Protein AF-A0A1F9BT81-F1 (afdb_monomer_lite)

Structure (mmCIF, N/CA/C/O backbone):
data_AF-A0A1F9BT81-F1
#
_entry.id   AF-A0A1F9BT81-F1
#
loop_
_atom_site.group_PDB
_atom_site.id
_atom_site.type_symbol
_atom_site.label_atom_id
_atom_site.label_alt_id
_atom_site.label_comp_id
_atom_site.label_asym_id
_atom_site.label_entity_id
_atom_site.label_seq_id
_atom_site.pdbx_PDB_ins_code
_atom_site.Cartn_x
_atom_site.Cartn_y
_atom_site.Cartn_z
_atom_site.occupancy
_atom_site.B_iso_or_equiv
_atom_site.auth_seq_id
_atom_site.auth_comp_id
_atom_site.auth_asym_id
_atom_site.auth_atom_id
_atom_site.pdbx_PDB_model_num
ATOM 1 N N . MET A 1 1 ? -6.106 -3.490 11.067 1.00 94.06 1 MET A N 1
ATOM 2 C CA . MET A 1 1 ? -6.832 -2.802 9.981 1.00 94.06 1 MET A CA 1
ATOM 3 C C . MET A 1 1 ? -6.045 -2.953 8.691 1.00 94.06 1 MET A C 1
ATOM 5 O O . MET A 1 1 ? -4.822 -2.866 8.727 1.00 94.06 1 MET A O 1
ATOM 9 N N . ASN A 1 2 ? -6.722 -3.202 7.578 1.00 96.44 2 ASN A N 1
ATOM 10 C CA . ASN A 1 2 ? -6.128 -3.311 6.249 1.00 96.44 2 ASN A CA 1
ATOM 11 C C . ASN A 1 2 ? -5.979 -1.939 5.573 1.00 96.44 2 ASN A C 1
ATOM 13 O O . ASN A 1 2 ? -6.659 -0.975 5.933 1.00 96.44 2 ASN A O 1
ATOM 17 N N . CYS A 1 3 ? -5.121 -1.845 4.551 1.00 96.38 3 CYS A N 1
ATOM 18 C CA . CYS A 1 3 ? -4.849 -0.576 3.871 1.00 96.38 3 CYS A CA 1
ATOM 19 C C . CYS A 1 3 ? -6.099 0.072 3.258 1.00 96.38 3 CYS A C 1
ATOM 21 O O . CYS A 1 3 ? -6.229 1.295 3.278 1.00 96.38 3 CYS A O 1
ATOM 23 N N . TRP A 1 4 ? -7.039 -0.725 2.743 1.00 95.69 4 TRP A N 1
ATOM 24 C CA . TRP A 1 4 ? -8.263 -0.215 2.123 1.00 95.69 4 TRP A CA 1
ATOM 25 C C . TRP A 1 4 ? -9.270 0.336 3.129 1.00 95.69 4 TRP A C 1
ATOM 27 O O . TRP A 1 4 ? -9.965 1.295 2.800 1.00 95.69 4 TRP A O 1
ATOM 37 N N . GLU A 1 5 ? -9.317 -0.214 4.343 1.00 96.69 5 GLU A N 1
ATOM 38 C CA . GLU A 1 5 ? -10.134 0.309 5.443 1.00 96.69 5 GLU A CA 1
ATOM 39 C C . GLU A 1 5 ? -9.566 1.653 5.908 1.00 96.69 5 GLU A C 1
ATOM 41 O O . GLU A 1 5 ? -10.293 2.638 6.018 1.00 96.69 5 GLU A O 1
ATOM 46 N N . PHE A 1 6 ? -8.240 1.720 6.082 1.00 96.56 6 PHE A N 1
ATOM 47 C CA . PHE A 1 6 ?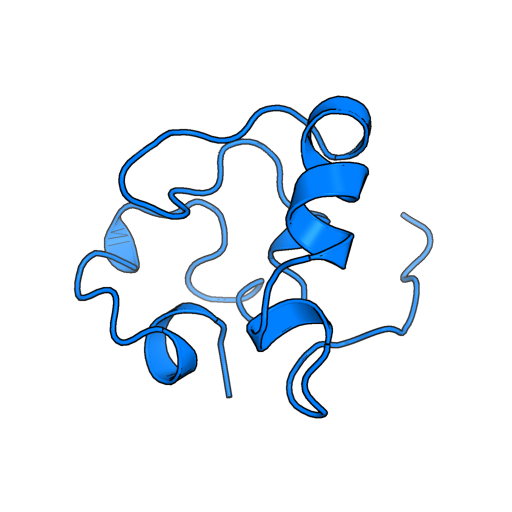 -7.542 2.931 6.510 1.00 96.56 6 PHE A CA 1
ATOM 48 C C . PHE A 1 6 ? -7.658 4.065 5.482 1.00 96.56 6 PHE A C 1
ATOM 50 O O . PHE A 1 6 ? -7.945 5.208 5.830 1.00 96.56 6 PHE A O 1
ATOM 57 N N . LYS A 1 7 ? -7.444 3.760 4.195 1.00 93.94 7 LYS A N 1
ATOM 58 C CA . LYS A 1 7 ? -7.497 4.749 3.105 1.00 93.94 7 LYS A CA 1
ATOM 59 C C . LYS A 1 7 ? -8.910 4.969 2.555 1.00 93.94 7 LYS A C 1
ATOM 61 O O . LYS A 1 7 ? -9.066 5.833 1.697 1.00 93.94 7 LYS A O 1
ATOM 66 N N . LYS A 1 8 ? -9.912 4.217 3.030 1.00 94.06 8 LYS A N 1
ATOM 67 C CA . LYS A 1 8 ? -11.314 4.270 2.577 1.00 94.06 8 LYS A CA 1
ATOM 68 C C . LYS A 1 8 ? -11.431 4.173 1.049 1.00 94.06 8 LYS A C 1
ATOM 70 O O . LYS A 1 8 ? -12.033 5.021 0.399 1.00 94.06 8 LYS A O 1
ATOM 75 N N . CYS A 1 9 ? -10.796 3.152 0.470 1.00 90.19 9 CYS A N 1
ATOM 76 C CA . CYS A 1 9 ? -10.609 3.043 -0.981 1.00 90.19 9 CYS A CA 1
ATOM 77 C C . CYS A 1 9 ? -11.895 2.744 -1.772 1.00 90.19 9 CYS A C 1
ATOM 79 O O . CYS A 1 9 ? -12.026 3.243 -2.887 1.00 90.19 9 CYS A O 1
ATOM 81 N N . GLY A 1 10 ? -12.774 1.870 -1.264 1.00 90.94 10 GLY A N 1
ATOM 82 C CA . GLY A 1 10 ? -13.993 1.416 -1.959 1.00 90.94 10 GLY A CA 1
ATOM 83 C C . GLY A 1 10 ? -13.755 0.589 -3.234 1.00 90.94 10 GLY A C 1
ATOM 84 O O . GLY A 1 10 ? -14.670 0.395 -4.029 1.00 90.94 10 GLY A O 1
ATOM 85 N N . ARG A 1 11 ? -12.518 0.132 -3.466 1.00 88.88 11 ARG A N 1
ATOM 86 C CA . ARG A 1 11 ? -12.094 -0.634 -4.659 1.00 88.88 11 ARG A CA 1
ATOM 87 C C . ARG A 1 11 ? -11.200 -1.825 -4.319 1.00 88.88 11 ARG A C 1
ATOM 89 O O . ARG A 1 11 ? -10.438 -2.300 -5.158 1.00 88.88 11 ARG A O 1
ATOM 96 N N . GLU A 1 12 ? -11.242 -2.275 -3.071 1.00 92.56 12 GLU A N 1
ATOM 97 C CA . GLU A 1 12 ? -10.387 -3.327 -2.529 1.00 92.56 12 GLU A CA 1
ATOM 98 C C . GLU A 1 12 ? -10.502 -4.641 -3.293 1.00 92.56 12 GLU A C 1
ATOM 100 O O . GLU A 1 12 ? -9.475 -5.246 -3.563 1.00 92.56 12 GLU A O 1
ATOM 105 N N . LYS A 1 13 ? -11.702 -5.016 -3.754 1.00 93.69 13 LYS A N 1
ATOM 106 C CA . LYS A 1 13 ? -11.935 -6.261 -4.507 1.00 93.69 13 LYS A CA 1
ATOM 107 C C . LYS A 1 13 ? -11.128 -6.366 -5.806 1.00 93.69 13 LYS A C 1
ATOM 109 O O . LYS A 1 13 ? -10.897 -7.468 -6.280 1.00 93.69 13 LYS A O 1
ATOM 114 N N . ASN A 1 14 ? -10.691 -5.236 -6.363 1.00 93.38 14 ASN A N 1
ATOM 115 C CA . ASN A 1 14 ? -9.861 -5.200 -7.569 1.00 93.38 14 ASN A CA 1
ATOM 116 C C . ASN A 1 14 ? -8.360 -5.118 -7.249 1.00 93.38 14 ASN A C 1
ATOM 118 O O . ASN A 1 14 ? -7.539 -5.166 -8.158 1.00 93.38 14 ASN A O 1
ATOM 122 N N . CYS A 1 15 ? -7.983 -4.942 -5.981 1.00 95.00 15 CYS A N 1
ATOM 123 C CA . CYS A 1 15 ? -6.602 -4.759 -5.554 1.00 95.00 15 CYS A CA 1
ATOM 124 C C . CYS A 1 15 ? -5.943 -6.110 -5.242 1.00 95.00 15 CYS A C 1
ATOM 126 O O . CYS A 1 15 ? -6.452 -6.818 -4.380 1.00 95.00 15 CYS A O 1
ATOM 128 N N . PRO A 1 16 ? -4.756 -6.419 -5.800 1.00 95.38 16 PRO A N 1
ATOM 129 C CA . PRO A 1 16 ? -4.011 -7.640 -5.469 1.00 95.38 16 PRO A CA 1
ATOM 130 C C . PRO A 1 16 ? -3.681 -7.848 -3.983 1.00 95.38 16 PRO A C 1
ATOM 132 O O . PRO A 1 16 ? -3.304 -8.942 -3.588 1.00 95.38 16 PRO A O 1
ATOM 135 N N . ALA A 1 17 ? -3.778 -6.805 -3.150 1.00 95.19 17 ALA A N 1
ATOM 136 C CA . ALA A 1 17 ? -3.590 -6.940 -1.707 1.00 95.19 17 ALA A CA 1
ATOM 137 C C . ALA A 1 17 ? -4.822 -7.511 -0.976 1.00 95.19 17 ALA A C 1
ATOM 139 O O . ALA A 1 17 ? -4.712 -7.874 0.191 1.00 95.19 17 ALA A O 1
ATOM 140 N N . TYR A 1 18 ? -5.993 -7.537 -1.610 1.00 95.50 18 TYR A N 1
ATOM 141 C CA . TYR A 1 18 ? -7.219 -8.080 -1.033 1.00 95.50 18 TYR A CA 1
ATOM 142 C C . TYR A 1 18 ? -7.321 -9.592 -1.303 1.00 95.50 18 TYR A C 1
ATOM 144 O O . TYR A 1 18 ? -6.982 -10.008 -2.411 1.00 95.50 18 TYR A O 1
ATOM 152 N N . PRO A 1 19 ? -7.828 -10.407 -0.359 1.00 95.62 19 PRO A N 1
ATOM 153 C CA . PRO A 1 19 ? -8.323 -10.035 0.972 1.00 95.62 19 PRO A CA 1
ATOM 154 C C . PRO A 1 19 ? -7.279 -10.122 2.099 1.00 95.62 19 PRO A C 1
ATOM 156 O O . PRO A 1 19 ? -7.518 -9.573 3.174 1.00 95.62 19 PRO A O 1
ATOM 159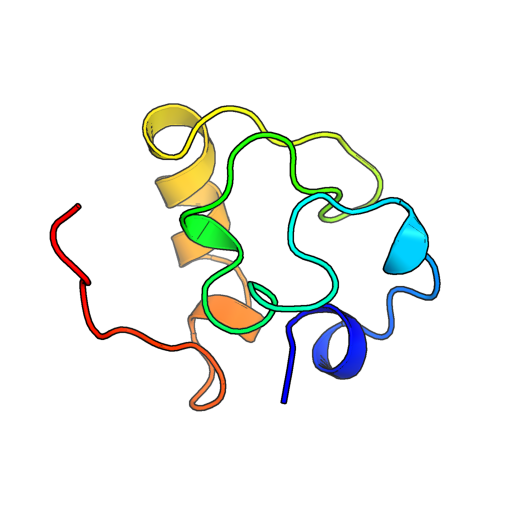 N N . ASP A 1 20 ? -6.123 -10.746 1.862 1.00 94.94 20 ASP A N 1
ATOM 160 C CA . ASP A 1 20 ? -5.244 -11.206 2.953 1.00 94.94 20 ASP A CA 1
ATOM 161 C C . ASP A 1 20 ? -4.002 -10.332 3.187 1.00 94.94 20 ASP A C 1
ATOM 163 O O . ASP A 1 20 ? -3.459 -10.270 4.289 1.00 94.94 20 ASP A O 1
ATOM 167 N N . HIS A 1 21 ? -3.565 -9.585 2.175 1.00 95.06 21 HIS A N 1
ATOM 168 C CA . HIS A 1 21 ? -2.300 -8.843 2.198 1.00 95.06 21 HIS A CA 1
ATOM 169 C C . HIS A 1 21 ? -2.479 -7.343 2.462 1.00 95.06 21 HIS A C 1
ATOM 171 O O . HIS A 1 21 ? -1.592 -6.529 2.186 1.00 95.06 21 HIS A O 1
ATOM 177 N N . GLY A 1 22 ? -3.619 -6.940 3.026 1.00 95.31 22 GLY A N 1
ATOM 178 C CA . GLY A 1 22 ? -3.924 -5.538 3.306 1.00 95.31 22 GLY A CA 1
ATOM 179 C C . GLY A 1 22 ? -2.969 -4.885 4.301 1.00 95.31 22 GLY A C 1
ATOM 180 O O . GLY A 1 22 ? -2.675 -3.700 4.159 1.00 95.31 22 GLY A O 1
ATOM 181 N N . ARG A 1 23 ? -2.437 -5.649 5.262 1.00 96.31 23 ARG A N 1
ATOM 182 C CA . ARG A 1 23 ? -1.439 -5.183 6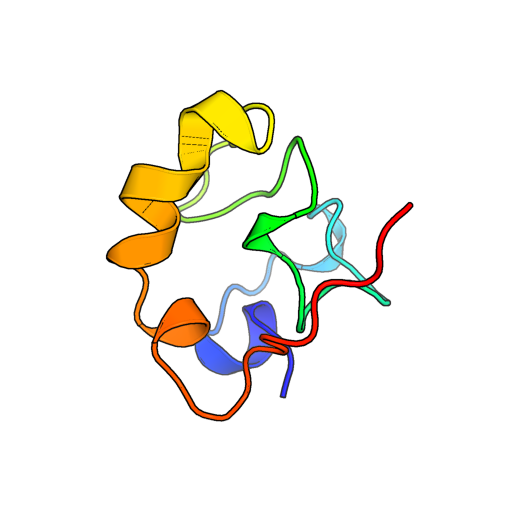.246 1.00 96.31 23 ARG A CA 1
ATOM 183 C C . ARG A 1 23 ? -0.006 -5.161 5.717 1.00 96.31 23 ARG A C 1
ATOM 185 O O . ARG A 1 23 ? 0.852 -4.556 6.342 1.00 96.31 23 ARG A O 1
ATOM 192 N N . GLN A 1 24 ? 0.234 -5.777 4.563 1.00 94.81 24 GLN A N 1
ATOM 193 C CA . GLN A 1 24 ? 1.548 -5.926 3.930 1.00 94.81 24 GLN A CA 1
ATOM 194 C C . GLN A 1 24 ? 1.513 -5.399 2.486 1.00 94.81 24 GLN A C 1
ATOM 196 O O . GLN A 1 24 ? 2.289 -5.808 1.626 1.00 94.81 24 GLN A O 1
ATOM 201 N N . C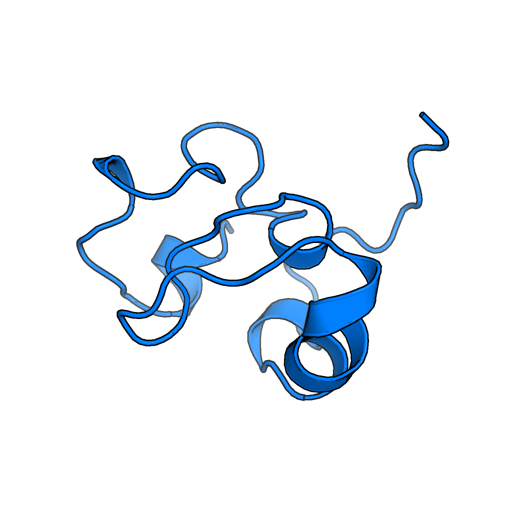YS A 1 25 ? 0.603 -4.465 2.178 1.00 95.06 25 CYS A N 1
ATOM 202 C CA . CYS A 1 25 ? 0.309 -4.080 0.797 1.00 95.06 25 CYS A CA 1
ATOM 203 C C . CYS A 1 25 ? 1.518 -3.499 0.044 1.00 95.06 25 CYS A C 1
ATOM 205 O O . CYS A 1 25 ? 1.546 -3.519 -1.186 1.00 95.06 25 CYS A O 1
ATOM 207 N N . ALA A 1 26 ? 2.529 -2.976 0.747 1.00 93.88 26 ALA A N 1
ATOM 208 C CA . ALA A 1 26 ? 3.758 -2.513 0.112 1.00 93.88 26 ALA A CA 1
ATOM 209 C C . ALA A 1 26 ? 4.565 -3.671 -0.500 1.00 93.88 26 ALA A C 1
ATOM 211 O O . ALA A 1 26 ? 5.185 -3.457 -1.533 1.00 93.88 26 ALA A O 1
ATOM 212 N N . GLN A 1 27 ? 4.502 -4.884 0.058 1.00 92.00 27 GLN A N 1
ATOM 213 C CA . GLN A 1 27 ? 5.206 -6.072 -0.448 1.00 92.00 27 GLN A CA 1
ATOM 214 C C . GLN A 1 27 ? 4.549 -6.662 -1.708 1.00 92.00 27 GLN A C 1
ATOM 216 O O . GLN A 1 27 ? 5.231 -7.244 -2.546 1.00 92.00 27 GLN A O 1
ATOM 221 N N . MET A 1 28 ? 3.246 -6.443 -1.893 1.00 93.19 28 MET A N 1
ATOM 222 C CA . MET A 1 28 ? 2.504 -6.940 -3.055 1.00 93.19 28 MET A CA 1
ATOM 223 C C . MET A 1 28 ? 2.815 -6.136 -4.323 1.00 93.19 28 MET A C 1
ATOM 225 O O . MET A 1 28 ? 2.699 -4.910 -4.333 1.00 93.19 28 MET A O 1
ATOM 229 N N . ALA A 1 29 ? 3.139 -6.795 -5.433 1.00 94.12 29 ALA A N 1
ATOM 230 C CA . ALA A 1 29 ? 3.177 -6.135 -6.740 1.00 94.12 29 ALA A CA 1
ATOM 231 C C . ALA A 1 29 ? 1.753 -5.795 -7.227 1.00 94.12 29 ALA A C 1
ATOM 233 O O . ALA A 1 29 ? 0.776 -6.414 -6.807 1.00 94.12 29 ALA A O 1
ATOM 234 N N . GLY A 1 30 ? 1.605 -4.798 -8.104 1.00 93.44 30 GLY A N 1
ATOM 235 C CA . GLY A 1 30 ? 0.336 -4.551 -8.804 1.00 93.44 30 GLY A CA 1
ATOM 236 C C . GLY A 1 30 ? -0.778 -3.898 -7.975 1.00 93.44 30 GLY A C 1
ATOM 237 O O . GLY A 1 30 ? -1.886 -3.726 -8.475 1.00 93.44 30 GLY A O 1
ATOM 238 N N . THR A 1 31 ? -0.530 -3.516 -6.717 1.00 95.56 31 THR A N 1
ATOM 239 C CA . THR A 1 31 ? -1.553 -2.886 -5.855 1.00 95.56 31 THR A CA 1
ATOM 240 C C . THR A 1 31 ? -2.166 -1.634 -6.478 1.00 95.56 31 THR A C 1
ATOM 242 O O . THR A 1 31 ? -1.475 -0.900 -7.173 1.00 95.56 31 THR A O 1
ATOM 245 N N . LEU A 1 32 ? -3.420 -1.318 -6.146 1.00 94.38 32 LEU A N 1
ATOM 246 C CA . LEU A 1 32 ? -4.178 -0.184 -6.700 1.00 94.38 32 LEU A CA 1
ATOM 247 C C . LEU A 1 32 ? -4.231 1.040 -5.762 1.00 94.38 32 LEU A C 1
ATOM 249 O O . LEU A 1 32 ? -5.297 1.583 -5.436 1.00 94.38 32 LEU A O 1
ATOM 253 N N . CYS A 1 33 ? -3.062 1.493 -5.311 1.00 92.75 33 CYS A N 1
ATOM 254 C CA . CYS A 1 33 ? -2.926 2.701 -4.492 1.00 92.75 33 CYS A CA 1
ATOM 255 C C . CYS A 1 33 ? -3.211 3.959 -5.334 1.00 92.75 33 CYS A C 1
ATOM 257 O O . CYS A 1 33 ? -2.761 4.067 -6.471 1.00 92.75 33 CYS A O 1
ATOM 259 N N . GLY A 1 34 ? -3.993 4.912 -4.810 1.00 87.88 34 GLY A N 1
ATOM 260 C CA . GLY A 1 34 ? -4.301 6.170 -5.519 1.00 87.88 34 GLY A CA 1
ATOM 261 C C . GLY A 1 34 ? -5.007 6.025 -6.882 1.00 87.88 34 GLY A C 1
ATOM 262 O O . GLY A 1 34 ? -5.028 6.968 -7.659 1.00 87.88 34 GLY A O 1
ATOM 263 N N . GLY A 1 35 ? -5.568 4.854 -7.191 1.00 88.88 35 GLY A N 1
ATOM 264 C CA . GLY A 1 35 ? -6.260 4.560 -8.450 1.00 88.88 35 GLY A CA 1
ATOM 265 C C . GLY A 1 35 ? -5.327 4.078 -9.554 1.00 88.88 35 GLY A C 1
ATOM 266 O O . GLY A 1 35 ? -5.779 3.874 -10.673 1.00 88.88 35 GLY A O 1
ATOM 267 N N . LYS A 1 36 ? -4.041 3.878 -9.247 1.00 91.31 36 LYS A N 1
ATOM 268 C CA . LYS A 1 36 ? -3.020 3.457 -10.205 1.00 91.31 36 LYS A CA 1
ATOM 269 C C . LYS A 1 36 ? -2.432 2.115 -9.796 1.00 91.31 36 LYS A C 1
ATOM 271 O O . LYS A 1 36 ? -2.145 1.898 -8.617 1.00 91.31 36 LYS A O 1
ATOM 276 N N . ILE A 1 37 ? -2.210 1.252 -10.782 1.00 93.56 37 ILE A N 1
ATOM 277 C CA . ILE A 1 37 ? -1.453 0.013 -10.601 1.00 93.56 37 ILE A CA 1
ATOM 278 C C . ILE A 1 37 ? -0.021 0.394 -10.217 1.00 93.56 37 ILE A C 1
ATOM 280 O O . ILE A 1 37 ? 0.642 1.151 -10.923 1.00 93.56 37 ILE A O 1
ATOM 284 N N . GLN A 1 38 ? 0.433 -0.091 -9.066 1.00 94.44 38 GLN A N 1
ATOM 285 C CA . GLN A 1 38 ? 1.809 0.071 -8.614 1.00 94.44 38 GLN A CA 1
ATOM 286 C C . GLN A 1 38 ? 2.688 -1.037 -9.202 1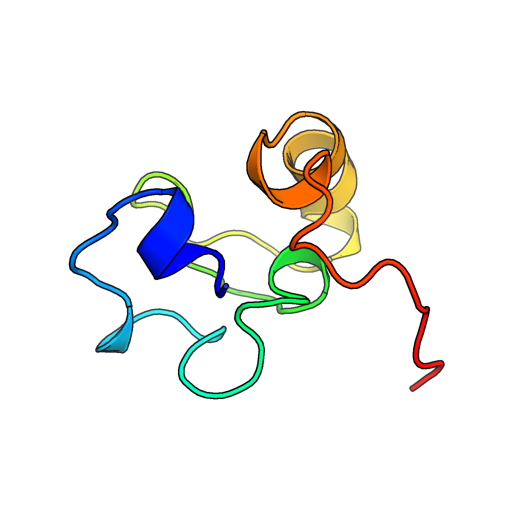.00 94.44 38 GLN A C 1
ATOM 288 O O . GLN A 1 38 ? 2.226 -2.161 -9.389 1.00 94.44 38 GLN A O 1
ATOM 293 N N . GLY A 1 39 ? 3.963 -0.738 -9.449 1.00 90.50 39 GLY A N 1
ATOM 294 C CA . GLY A 1 39 ? 4.938 -1.733 -9.897 1.00 90.50 39 GLY A CA 1
ATOM 295 C C . GLY A 1 39 ? 5.288 -2.776 -8.827 1.00 90.50 39 GLY A C 1
ATOM 296 O O . GLY A 1 39 ? 4.596 -2.948 -7.819 1.00 90.50 39 GLY A O 1
ATOM 297 N N . ILE A 1 40 ? 6.401 -3.475 -9.044 1.00 91.00 40 ILE A N 1
ATOM 298 C CA . ILE A 1 40 ? 6.979 -4.400 -8.059 1.00 91.00 40 ILE A CA 1
ATOM 299 C C . ILE A 1 40 ? 7.480 -3.656 -6.811 1.00 91.00 40 ILE A C 1
ATOM 301 O O . ILE A 1 40 ? 7.671 -2.437 -6.838 1.00 91.00 40 ILE A O 1
ATOM 305 N N . PHE A 1 41 ? 7.757 -4.398 -5.734 1.00 86.25 41 PHE A N 1
ATOM 306 C CA .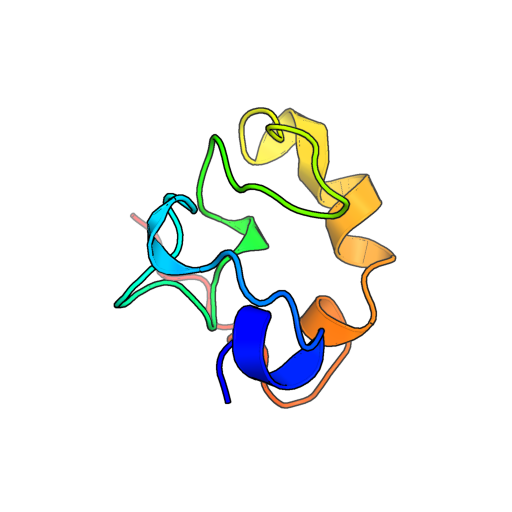 PHE A 1 41 ? 8.260 -3.853 -4.467 1.00 86.25 41 PHE A CA 1
ATOM 307 C C . PHE A 1 41 ? 9.407 -2.846 -4.655 1.00 86.25 41 PHE A C 1
ATOM 309 O O . PHE A 1 41 ? 9.302 -1.707 -4.203 1.00 86.25 41 PHE A O 1
ATOM 316 N N . ALA A 1 42 ? 10.455 -3.227 -5.396 1.00 87.38 42 ALA A N 1
ATOM 317 C CA . ALA A 1 42 ? 11.634 -2.387 -5.626 1.00 87.38 42 ALA A CA 1
ATOM 318 C C . ALA A 1 42 ? 11.311 -1.033 -6.286 1.00 87.38 42 ALA A C 1
ATOM 320 O O . ALA A 1 42 ? 11.977 -0.042 -6.009 1.00 87.38 42 ALA A O 1
ATOM 321 N N . MET A 1 43 ? 10.270 -0.970 -7.122 1.00 88.44 43 MET A N 1
ATOM 322 C CA . MET A 1 43 ? 9.874 0.262 -7.810 1.00 88.44 43 MET A CA 1
ATOM 323 C C . MET A 1 43 ? 9.062 1.199 -6.916 1.00 88.44 43 MET A C 1
ATOM 325 O O . MET A 1 43 ? 9.139 2.414 -7.072 1.00 88.44 43 MET A O 1
ATOM 329 N N . LYS A 1 44 ? 8.259 0.651 -5.996 1.00 92.69 44 LYS A N 1
ATOM 330 C CA . LYS A 1 44 ? 7.291 1.441 -5.219 1.00 92.69 44 LYS A CA 1
ATOM 331 C C . LYS A 1 44 ? 7.670 1.653 -3.755 1.00 92.69 44 LYS A C 1
ATOM 333 O O . LYS A 1 44 ? 6.951 2.370 -3.062 1.00 92.69 44 LYS A O 1
ATOM 338 N N . ILE A 1 45 ? 8.749 1.041 -3.259 1.00 91.50 45 ILE A N 1
ATOM 339 C CA . ILE A 1 45 ? 9.124 1.109 -1.838 1.00 91.50 45 ILE A CA 1
ATOM 340 C C . ILE A 1 45 ? 9.325 2.548 -1.355 1.00 91.50 45 ILE A C 1
ATOM 342 O O . ILE A 1 45 ? 8.832 2.893 -0.288 1.00 91.50 45 ILE A O 1
ATOM 346 N N . LEU A 1 46 ? 9.932 3.415 -2.171 1.00 92.00 46 LEU A N 1
ATOM 347 C CA . LEU A 1 46 ? 10.110 4.831 -1.834 1.00 92.00 46 LEU A CA 1
ATOM 348 C C . LEU A 1 46 ? 8.763 5.554 -1.675 1.00 92.00 46 LEU A C 1
ATOM 350 O O . LEU A 1 46 ? 8.560 6.284 -0.713 1.00 92.00 46 LEU A O 1
ATOM 354 N N . SER A 1 47 ? 7.794 5.293 -2.558 1.00 92.94 47 SER A N 1
ATOM 355 C CA . SER A 1 47 ? 6.435 5.838 -2.417 1.00 92.94 47 SER A CA 1
ATOM 356 C C . SER A 1 47 ? 5.690 5.240 -1.222 1.00 92.94 47 SER A C 1
ATOM 358 O O . SER A 1 47 ? 4.887 5.919 -0.587 1.00 92.94 47 SER A O 1
ATOM 360 N N . CYS A 1 48 ? 5.944 3.968 -0.904 1.00 94.56 48 CYS A N 1
ATOM 361 C CA . CYS A 1 48 ? 5.357 3.313 0.261 1.00 94.56 48 CYS A CA 1
ATOM 362 C C . CYS A 1 48 ? 5.913 3.890 1.564 1.00 94.56 48 CYS A C 1
ATOM 364 O O . CYS A 1 48 ? 5.135 4.079 2.488 1.00 94.56 48 CYS A O 1
ATOM 366 N N . MET A 1 49 ? 7.200 4.246 1.622 1.00 93.62 49 MET A N 1
ATOM 367 C CA . MET A 1 49 ? 7.798 4.915 2.783 1.00 93.62 49 MET A CA 1
ATOM 368 C C . MET A 1 49 ? 7.113 6.242 3.111 1.00 93.62 49 MET A C 1
ATOM 370 O O . MET A 1 49 ? 7.050 6.588 4.283 1.00 93.62 49 MET A O 1
ATOM 374 N N . GLU A 1 50 ? 6.528 6.928 2.122 1.00 94.81 50 GLU A N 1
ATOM 375 C CA . GLU A 1 50 ? 5.736 8.150 2.321 1.00 94.81 50 GLU A CA 1
ATOM 376 C C . GLU A 1 50 ? 4.240 7.910 2.578 1.00 94.81 50 GLU A C 1
ATOM 378 O O . GLU A 1 50 ? 3.503 8.843 2.891 1.00 94.81 50 GLU A O 1
ATOM 383 N N . CYS A 1 51 ? 3.762 6.669 2.489 1.00 95.31 51 CYS A N 1
ATOM 384 C CA . CYS A 1 51 ? 2.350 6.352 2.661 1.00 95.31 51 CYS A CA 1
ATOM 385 C C . CYS A 1 51 ? 1.933 6.366 4.139 1.00 95.31 51 CYS A C 1
ATOM 387 O O . CYS A 1 51 ? 2.483 5.621 4.948 1.00 95.31 51 CYS A O 1
ATOM 389 N N . ASP A 1 52 ? 0.872 7.108 4.474 1.00 96.44 52 ASP A N 1
ATOM 390 C CA . ASP A 1 52 ? 0.329 7.167 5.845 1.00 96.44 52 ASP A CA 1
ATOM 391 C C . ASP A 1 52 ? 0.009 5.787 6.428 1.00 96.44 52 ASP A C 1
ATOM 393 O O . ASP A 1 52 ? 0.230 5.547 7.610 1.00 96.44 52 ASP A O 1
ATOM 397 N N . PHE A 1 53 ? -0.501 4.863 5.602 1.00 96.38 53 PHE A N 1
ATOM 398 C CA . PHE A 1 53 ? -0.803 3.511 6.068 1.00 96.38 53 PHE A CA 1
ATOM 399 C C . PHE A 1 53 ? 0.477 2.761 6.440 1.00 96.38 53 PHE A C 1
ATOM 401 O O . PHE A 1 53 ? 0.521 2.152 7.503 1.00 96.38 53 PHE A O 1
ATOM 408 N N . TYR A 1 54 ? 1.516 2.857 5.606 1.00 95.44 54 TYR A N 1
ATOM 409 C CA . TYR A 1 54 ? 2.817 2.228 5.844 1.00 95.44 54 TYR A CA 1
ATOM 410 C C . TYR A 1 54 ? 3.518 2.784 7.090 1.00 95.44 54 TYR A C 1
ATOM 412 O O . TYR A 1 54 ? 4.197 2.039 7.781 1.00 95.44 54 TYR A O 1
ATOM 420 N N . LYS A 1 55 ? 3.336 4.076 7.397 1.00 96.12 55 LYS A N 1
ATOM 421 C CA . LYS A 1 55 ? 3.846 4.714 8.625 1.00 96.12 55 LYS A CA 1
ATOM 422 C C . LYS A 1 55 ? 2.986 4.416 9.866 1.00 96.12 55 LYS A C 1
ATOM 424 O O . LYS A 1 55 ? 3.384 4.753 10.978 1.00 96.12 55 LYS A O 1
ATOM 429 N N . SER A 1 56 ? 1.790 3.849 9.694 1.00 96.06 56 SER A N 1
ATOM 430 C CA . SER A 1 56 ? 0.854 3.608 10.795 1.00 96.06 56 SER A CA 1
ATOM 431 C C . SER A 1 56 ? 1.147 2.300 11.528 1.00 96.06 56 SER A C 1
ATOM 433 O O . SER A 1 56 ? 1.637 1.338 10.944 1.00 96.06 56 SER A O 1
ATOM 435 N N . SER A 1 57 ? 0.702 2.207 12.781 1.00 95.81 57 SER A N 1
ATOM 436 C CA . SER A 1 57 ? 0.761 0.978 13.586 1.00 95.81 57 SER A CA 1
ATOM 437 C C . SER A 1 57 ? -0.044 -0.201 13.019 1.00 95.81 57 SER A C 1
ATOM 439 O O . SER A 1 57 ? 0.062 -1.318 13.520 1.00 95.81 57 SER A O 1
ATOM 441 N N . ASN A 1 58 ? -0.871 0.023 11.992 1.00 95.75 58 ASN A N 1
ATOM 442 C CA . ASN A 1 58 ? -1.648 -1.036 11.350 1.00 95.75 58 ASN A CA 1
ATOM 443 C C . ASN A 1 58 ? -0.835 -1.846 10.333 1.00 95.75 58 ASN A C 1
ATOM 445 O O . ASN A 1 58 ? -1.206 -2.991 10.043 1.00 95.75 58 ASN A O 1
ATOM 449 N N . TYR A 1 59 ? 0.232 -1.256 9.788 1.00 95.75 59 TYR A N 1
ATOM 450 C CA . TYR A 1 59 ? 1.104 -1.920 8.831 1.00 95.75 59 TYR A CA 1
ATOM 451 C C . TYR A 1 59 ? 1.969 -2.969 9.532 1.00 95.75 59 TYR A C 1
ATOM 453 O O . TYR A 1 59 ? 2.484 -2.753 10.629 1.00 95.75 59 TYR A O 1
ATOM 461 N N . ASP A 1 60 ? 2.110 -4.128 8.901 1.00 94.81 60 ASP A N 1
ATOM 462 C CA . ASP A 1 60 ? 2.959 -5.197 9.403 1.00 94.81 60 ASP A CA 1
ATOM 463 C C . ASP A 1 60 ? 4.394 -5.013 8.893 1.00 94.81 60 ASP A C 1
ATOM 465 O O . ASP A 1 60 ? 4.715 -5.294 7.736 1.00 94.81 60 ASP A O 1
ATOM 469 N N . HIS A 1 61 ? 5.261 -4.503 9.770 1.00 85.75 61 HIS A N 1
ATOM 470 C CA . HIS A 1 61 ? 6.684 -4.312 9.487 1.00 85.75 61 HIS A CA 1
ATOM 471 C C . HIS A 1 61 ? 7.510 -5.592 9.630 1.00 85.75 61 HIS A C 1
ATOM 473 O O . HIS A 1 61 ? 8.704 -5.571 9.314 1.00 85.75 61 HIS A O 1
ATOM 479 N N . ASN A 1 62 ? 6.915 -6.703 10.079 1.00 81.81 62 ASN A N 1
ATOM 480 C CA . ASN A 1 62 ? 7.642 -7.957 10.142 1.00 81.81 62 ASN A CA 1
ATOM 481 C C . ASN A 1 62 ? 7.924 -8.423 8.713 1.00 81.81 62 ASN A C 1
ATOM 483 O O . ASN A 1 62 ? 7.028 -8.787 7.951 1.00 81.81 62 ASN A O 1
ATOM 487 N N . ARG A 1 63 ? 9.204 -8.393 8.332 1.00 62.34 63 ARG A N 1
ATOM 488 C CA . ARG A 1 63 ? 9.675 -9.044 7.111 1.00 62.34 63 ARG A CA 1
ATOM 489 C C . ARG A 1 63 ? 9.440 -10.539 7.268 1.00 62.34 63 ARG A C 1
ATOM 491 O O . ARG A 1 63 ? 10.235 -11.219 7.909 1.00 62.34 63 ARG A O 1
ATOM 498 N N . GLN A 1 64 ? 8.389 -11.058 6.650 1.00 55.09 64 GLN A N 1
ATOM 499 C CA . GLN A 1 64 ? 8.421 -12.449 6.233 1.00 55.09 64 GLN A CA 1
ATOM 500 C C . GLN A 1 64 ? 9.428 -12.520 5.086 1.00 55.09 64 GLN A C 1
ATOM 502 O O . GLN A 1 64 ? 9.233 -11.926 4.025 1.00 55.09 64 GLN A O 1
ATOM 507 N N . ALA A 1 65 ? 10.572 -13.138 5.372 1.00 46.16 65 ALA A N 1
ATOM 508 C CA . ALA A 1 65 ? 11.463 -13.630 4.341 1.00 46.16 65 ALA A CA 1
ATOM 509 C C . ALA A 1 65 ? 10.680 -14.703 3.580 1.00 46.16 65 ALA A C 1
ATOM 511 O O . ALA A 1 65 ? 10.353 -15.744 4.149 1.00 46.16 65 ALA A O 1
ATOM 512 N N . VAL A 1 66 ? 10.303 -14.379 2.347 1.00 45.19 66 VAL A N 1
ATOM 513 C CA . VAL A 1 66 ? 9.909 -15.368 1.341 1.00 45.19 66 VAL A CA 1
ATOM 514 C C . VAL A 1 66 ? 11.173 -15.872 0.671 1.00 45.19 66 VAL A C 1
ATOM 516 O O . VAL A 1 66 ? 12.040 -15.012 0.380 1.00 45.19 66 VAL A O 1
#

Secondary structure (DSSP, 8-state):
--HHHHHT-S-GGGSTTTTT-GGGTTTSTT--GGGS----HHHHHHHHHT-HHHHSTTS-------

pLDDT: mean 90.86, std 10.4, range [45.19, 96.69]

Foldseek 3Di:
DFQCVVVVPVCQVVAPCPPPNRLPSLQDAQGCPPNDGHGHNVRCVVVLVVDPSSVDPSHDPDDPDD

Sequence (66 aa):
MNCWEFKKCGREKNCPAYPDHGRQCAQMAGTLCGGKIQGIFAMKILSCMECDFYKSSNYDHNRQAV

Radius of gyration: 10.64 Å; chains: 1; bounding box: 26×24×24 Å